Protein AF-A0A8S0FTP5-F1 (afdb_monomer)

Sequence (156 aa):
MFLSPDKNGQMTIYQTSGNPYGHIIMRGGKKPNYHADDIAAACDTLHEFDLPEHLVVDFSHGNCQKQHRRQLEVCEDICQQIRNGSTAIAGIMAESFLREGTLRRLPELWRKVSCAKERKKSSAVSRSLTVNPLPTRVWAGKIPNAWFAAKNSPLR

Mean predicted aligned error: 12.3 Å

InterPro domains:
  IPR006218 DAHP synthetase I/KDSA [PF00793] (16-102)
  IPR006219 DAHP synthase, class 1 [PTHR21225] (1-102)
  IPR013785 Aldolase-type TIM barrel [G3DSA:3.20.20.70] (1-115)

Radius of gyration: 20.1 Å; Cα contacts (8 Å, |Δi|>4): 198; chains: 1; bounding box: 54×40×58 Å

Organism: Escherichia coli (NCBI:txid562)

Structure (mmCIF, N/CA/C/O backbone):
data_AF-A0A8S0FTP5-F1
#
_entry.id   AF-A0A8S0FTP5-F1
#
loop_
_atom_site.group_PDB
_atom_site.id
_atom_site.type_symbol
_atom_site.label_atom_id
_atom_site.label_alt_id
_atom_site.label_comp_id
_atom_site.label_asym_id
_atom_site.label_entity_id
_atom_site.label_seq_id
_atom_site.pdbx_PDB_ins_code
_atom_site.Cartn_x
_atom_site.Cartn_y
_atom_site.Cartn_z
_atom_site.occupancy
_atom_site.B_iso_or_equiv
_atom_site.auth_seq_id
_atom_site.auth_comp_id
_atom_site.auth_asym_id
_atom_site.auth_atom_id
_atom_site.pdbx_PDB_model_num
ATOM 1 N N . MET A 1 1 ? 4.894 1.410 24.714 1.00 89.56 1 MET A N 1
ATOM 2 C CA . MET A 1 1 ? 5.757 2.385 25.414 1.00 89.56 1 MET A CA 1
ATOM 3 C C . MET A 1 1 ? 7.069 2.489 24.649 1.00 89.56 1 MET A C 1
ATOM 5 O O . MET A 1 1 ? 7.593 1.447 24.277 1.00 89.56 1 MET A O 1
ATOM 9 N N . PHE A 1 2 ? 7.562 3.690 24.347 1.00 95.12 2 PHE A N 1
ATOM 10 C CA . PHE A 1 2 ? 8.828 3.899 23.626 1.00 95.12 2 PHE A CA 1
ATOM 11 C C . PHE A 1 2 ? 9.542 5.170 24.106 1.00 95.12 2 PHE A C 1
ATOM 13 O O . PHE A 1 2 ? 8.919 6.043 24.703 1.00 95.12 2 PHE A O 1
ATOM 20 N N . LEU A 1 3 ? 10.847 5.273 23.854 1.00 96.25 3 LEU A N 1
ATOM 21 C CA . LEU A 1 3 ? 11.658 6.447 24.192 1.00 96.25 3 LEU A CA 1
ATOM 22 C C . LEU A 1 3 ? 11.709 7.418 23.010 1.00 96.25 3 LEU A C 1
ATOM 24 O O . LEU A 1 3 ? 12.029 7.012 21.894 1.00 96.25 3 LEU A O 1
ATOM 28 N N . SER A 1 4 ?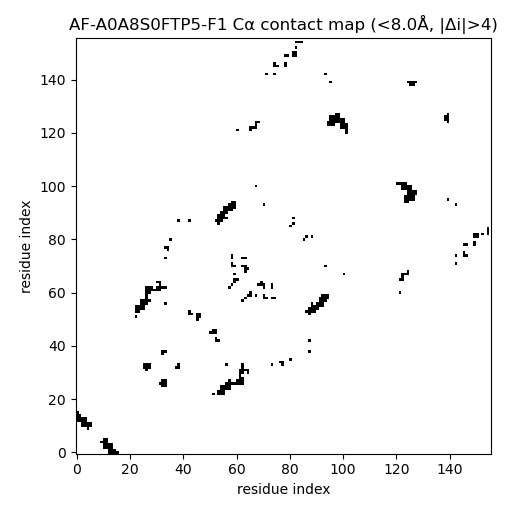 11.425 8.696 23.253 1.00 96.00 4 SER A N 1
ATOM 29 C CA . SER A 1 4 ? 11.532 9.760 22.248 1.00 96.00 4 SER A CA 1
ATOM 30 C C . SER A 1 4 ? 11.854 11.101 22.917 1.00 96.00 4 SER A C 1
ATOM 32 O O . SER A 1 4 ? 11.484 11.297 24.076 1.00 96.00 4 SER A O 1
ATOM 34 N N . PRO A 1 5 ? 12.523 12.041 22.226 1.00 96.12 5 PRO A N 1
ATOM 35 C CA . PRO A 1 5 ? 12.675 13.403 22.720 1.00 96.12 5 PRO A CA 1
ATOM 36 C C . PRO A 1 5 ? 11.317 14.085 22.924 1.00 96.12 5 PRO A C 1
ATOM 38 O O . PRO A 1 5 ? 10.383 13.873 22.143 1.00 96.12 5 PRO A O 1
ATOM 41 N N . ASP A 1 6 ? 11.210 14.910 23.961 1.00 94.00 6 ASP A N 1
ATOM 42 C CA . ASP A 1 6 ? 10.125 15.867 24.134 1.00 94.00 6 ASP A CA 1
ATOM 43 C C . ASP A 1 6 ? 1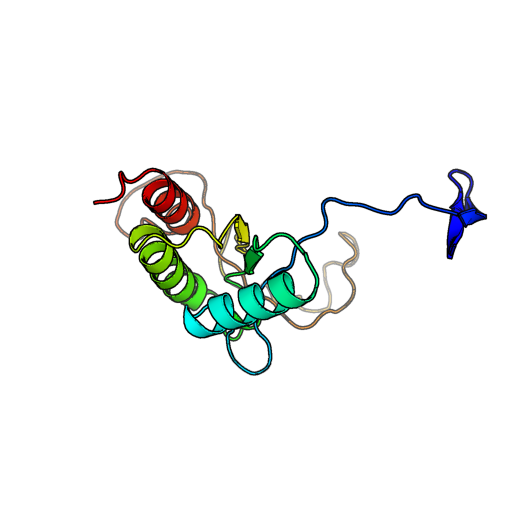0.318 17.114 23.259 1.00 94.00 6 ASP A C 1
ATOM 45 O O . ASP A 1 6 ? 11.283 17.237 22.500 1.00 94.00 6 ASP A O 1
ATOM 49 N N . LYS A 1 7 ? 9.378 18.059 23.350 1.00 93.94 7 LYS A N 1
ATOM 50 C CA . LYS A 1 7 ? 9.430 19.308 22.574 1.00 93.94 7 LYS A CA 1
ATOM 51 C C . LYS A 1 7 ? 10.654 20.175 22.905 1.00 93.94 7 LY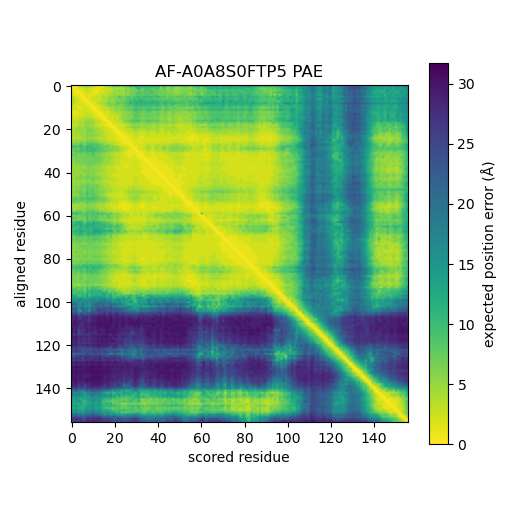S A C 1
ATOM 53 O O . LYS A 1 7 ? 10.996 21.043 22.109 1.00 93.94 7 LYS A O 1
ATOM 58 N N . ASN A 1 8 ? 11.309 19.925 24.038 1.00 94.75 8 ASN A N 1
ATOM 59 C CA . ASN A 1 8 ? 12.509 20.617 24.498 1.00 94.75 8 ASN A CA 1
ATOM 60 C C . ASN A 1 8 ? 13.792 19.808 24.226 1.00 94.75 8 ASN A C 1
ATOM 62 O O . ASN A 1 8 ? 14.879 20.238 24.606 1.00 94.75 8 ASN A O 1
ATOM 66 N N . GLY A 1 9 ? 13.685 18.645 23.573 1.00 94.88 9 GLY A N 1
ATOM 67 C CA . GLY A 1 9 ? 14.808 17.772 23.237 1.00 94.88 9 GLY A CA 1
ATOM 68 C C . GLY A 1 9 ? 15.255 16.830 24.359 1.00 94.88 9 GLY A C 1
ATOM 69 O O . GLY A 1 9 ? 16.268 16.151 24.198 1.00 94.88 9 GLY A O 1
ATOM 70 N N . GLN A 1 10 ? 14.530 16.749 25.476 1.00 94.94 10 GLN A N 1
ATOM 71 C CA . GLN A 1 10 ? 14.847 15.839 26.577 1.00 94.94 10 GLN A CA 1
ATOM 72 C C . GLN A 1 10 ? 14.258 14.451 26.331 1.00 94.94 10 GLN A C 1
ATOM 74 O O . GLN A 1 10 ? 13.103 14.306 25.930 1.00 94.94 10 GLN A O 1
ATOM 79 N N . MET A 1 11 ? 15.038 13.404 26.597 1.00 95.88 11 MET A N 1
ATOM 80 C CA . MET A 1 11 ? 14.576 12.029 26.410 1.00 95.88 11 MET A CA 1
ATOM 81 C C . MET A 1 11 ? 13.486 11.669 27.418 1.00 95.88 11 MET A C 1
ATOM 83 O O . MET A 1 11 ? 13.711 11.704 28.623 1.00 95.88 11 MET A O 1
ATOM 87 N N . THR A 1 12 ? 12.318 11.283 26.906 1.00 94.88 12 THR A N 1
ATOM 88 C CA . THR A 1 12 ? 11.136 10.945 27.704 1.00 94.88 12 THR A CA 1
ATOM 89 C C . THR A 1 12 ? 10.538 9.614 27.248 1.00 94.88 12 THR A C 1
ATOM 91 O O . THR A 1 12 ? 10.678 9.200 26.093 1.00 94.88 12 THR A O 1
ATOM 94 N N . ILE A 1 13 ? 9.871 8.922 28.172 1.00 96.00 13 ILE A N 1
ATOM 95 C CA . ILE A 1 13 ? 9.110 7.705 27.890 1.00 96.00 13 ILE A CA 1
ATOM 96 C C . ILE A 1 13 ? 7.688 8.095 27.471 1.00 96.00 13 ILE A C 1
ATOM 98 O O . ILE A 1 13 ? 6.946 8.685 28.251 1.00 96.00 13 ILE A O 1
ATOM 102 N N . TYR A 1 14 ? 7.298 7.724 26.253 1.00 94.88 14 TYR A N 1
ATOM 103 C CA . TYR A 1 14 ? 5.952 7.921 25.724 1.00 94.88 14 TYR A CA 1
ATOM 104 C C . TYR A 1 14 ? 5.135 6.630 25.773 1.00 94.88 14 TYR A C 1
ATOM 106 O O . TYR A 1 14 ? 5.577 5.553 25.353 1.00 94.88 14 TYR A O 1
ATOM 114 N N . GLN A 1 15 ? 3.891 6.761 26.223 1.00 94.94 15 GLN A N 1
ATOM 115 C CA . GLN A 1 15 ? 2.848 5.756 26.072 1.00 94.94 15 GLN A CA 1
ATOM 116 C C . GLN A 1 15 ? 1.769 6.321 25.149 1.00 94.94 15 GLN A C 1
ATOM 118 O O . GLN A 1 15 ? 1.227 7.391 25.402 1.00 94.94 15 GLN A O 1
ATOM 123 N N . THR A 1 16 ? 1.490 5.618 24.054 1.00 93.81 16 THR A N 1
ATOM 124 C CA . THR A 1 16 ? 0.457 5.997 23.087 1.00 93.81 16 THR A CA 1
ATOM 125 C C . THR A 1 16 ? -0.745 5.074 23.217 1.00 93.81 16 THR A C 1
ATOM 127 O O . THR A 1 16 ? -0.610 3.918 23.614 1.00 93.81 16 THR A O 1
ATOM 130 N N . SER A 1 17 ? -1.915 5.581 22.838 1.00 93.12 17 SER A N 1
ATOM 131 C CA . SER A 1 17 ? -3.163 4.816 22.741 1.00 93.12 17 SER A CA 1
ATOM 132 C C . SER A 1 17 ? -3.233 3.910 21.505 1.00 93.12 17 SER A C 1
ATOM 134 O O . SER A 1 17 ? -4.210 3.194 21.329 1.00 93.12 17 SER A O 1
ATOM 136 N N . GLY A 1 18 ? -2.224 3.962 20.629 1.00 91.00 18 GLY A N 1
ATOM 137 C CA . GLY A 1 18 ? -2.286 3.378 19.288 1.00 91.00 18 GLY A CA 1
ATOM 138 C C . GLY A 1 18 ? -3.017 4.275 18.281 1.00 91.00 18 GLY A C 1
ATOM 139 O O . GLY A 1 18 ? -3.664 5.256 18.650 1.00 91.00 18 GLY A O 1
ATOM 140 N N . ASN A 1 19 ? -2.865 3.955 16.994 1.00 92.19 19 ASN A N 1
ATOM 141 C CA . ASN A 1 19 ? -3.567 4.612 15.891 1.00 92.19 19 ASN A CA 1
ATOM 142 C C . ASN A 1 19 ? -4.498 3.587 15.216 1.00 92.19 19 ASN A C 1
ATOM 144 O O . ASN A 1 19 ? -3.977 2.678 14.567 1.00 92.19 19 ASN A O 1
ATOM 148 N N . PRO A 1 20 ? -5.833 3.724 15.331 1.00 88.44 20 PRO A N 1
ATOM 149 C CA . PRO A 1 20 ? -6.774 2.783 14.723 1.00 88.44 20 PRO A CA 1
ATOM 150 C C . PRO A 1 20 ? -6.895 2.945 13.199 1.00 88.44 20 PRO A C 1
ATOM 152 O O . PRO A 1 20 ? -7.460 2.087 12.538 1.00 88.44 20 PRO A O 1
ATOM 155 N N . TYR A 1 21 ? -6.351 4.020 12.618 1.00 88.56 21 TYR A N 1
ATOM 156 C CA . TYR A 1 21 ? -6.461 4.336 11.188 1.00 88.56 21 TYR A CA 1
ATOM 157 C C . TYR A 1 21 ? -5.287 3.793 10.353 1.00 88.56 21 TYR A C 1
ATOM 159 O O . TYR A 1 21 ? -4.912 4.369 9.326 1.00 88.56 21 TYR A O 1
ATOM 167 N N . GLY A 1 22 ? -4.652 2.718 10.825 1.00 90.00 22 GLY A N 1
ATOM 168 C CA . GLY A 1 22 ? -3.618 2.012 10.072 1.00 90.00 22 GLY A CA 1
ATOM 169 C C . GLY A 1 22 ? -4.204 1.329 8.836 1.00 90.00 22 GLY A C 1
ATOM 170 O O . GLY A 1 22 ? -5.320 0.828 8.870 1.00 90.00 22 GLY A O 1
ATOM 171 N N . HIS A 1 23 ? -3.447 1.308 7.743 1.00 91.94 23 HIS A N 1
ATOM 172 C CA . HIS A 1 23 ? -3.810 0.594 6.520 1.00 91.94 23 HIS A CA 1
ATOM 173 C C . HIS A 1 23 ? -2.555 0.042 5.850 1.00 91.94 23 HIS A C 1
ATOM 175 O O . HIS A 1 23 ? -1.440 0.520 6.090 1.00 91.94 23 HIS A O 1
ATOM 181 N N . ILE A 1 24 ? -2.738 -0.962 4.996 1.00 93.88 24 ILE A N 1
ATOM 182 C CA . ILE A 1 24 ? -1.637 -1.579 4.261 1.00 93.88 24 ILE A CA 1
ATOM 183 C C . ILE A 1 24 ? -1.388 -0.859 2.933 1.00 93.88 24 ILE A C 1
ATOM 185 O O . ILE A 1 24 ? -2.307 -0.328 2.303 1.00 93.88 24 ILE A O 1
ATOM 189 N N . ILE A 1 25 ? -0.124 -0.862 2.501 1.00 95.00 25 ILE A N 1
ATOM 190 C CA . ILE A 1 25 ? 0.290 -0.328 1.201 1.00 95.00 25 ILE A CA 1
ATOM 191 C C . ILE A 1 25 ? 0.940 -1.446 0.382 1.00 95.00 25 ILE A C 1
ATOM 193 O O . ILE A 1 25 ? 2.030 -1.925 0.711 1.00 95.00 25 ILE A O 1
ATOM 197 N N . MET A 1 26 ? 0.296 -1.821 -0.719 1.00 94.88 26 MET A N 1
ATOM 198 C CA . MET A 1 26 ? 0.795 -2.785 -1.698 1.00 94.88 26 MET A CA 1
ATOM 199 C C . MET A 1 26 ? 1.797 -2.085 -2.621 1.00 94.88 26 MET A C 1
ATOM 201 O O . MET A 1 26 ? 1.411 -1.384 -3.553 1.00 94.88 26 MET A O 1
ATOM 205 N N . ARG A 1 27 ? 3.097 -2.225 -2.332 1.00 94.31 27 ARG A N 1
ATOM 206 C CA . ARG A 1 27 ? 4.195 -1.487 -3.004 1.00 94.31 27 ARG A CA 1
ATOM 207 C C . ARG A 1 27 ? 5.200 -2.346 -3.779 1.00 94.31 27 ARG A C 1
ATOM 209 O O . ARG A 1 27 ? 6.273 -1.873 -4.177 1.00 94.31 27 ARG A O 1
ATOM 216 N N . GLY A 1 28 ? 4.880 -3.621 -3.950 1.00 89.81 28 GLY A N 1
ATOM 217 C CA . GLY A 1 28 ? 5.713 -4.628 -4.589 1.00 89.81 28 GLY A CA 1
ATOM 218 C C . GLY A 1 28 ? 6.913 -5.069 -3.750 1.00 89.81 28 GLY A C 1
ATOM 219 O O . GLY A 1 28 ? 7.320 -4.433 -2.775 1.00 89.81 28 GLY A O 1
ATOM 220 N N . GLY A 1 29 ? 7.514 -6.182 -4.161 1.00 90.06 29 GLY A N 1
ATOM 221 C CA . GLY A 1 29 ? 8.712 -6.753 -3.552 1.00 90.06 29 GLY A CA 1
ATOM 222 C C . GLY A 1 29 ? 9.671 -7.265 -4.620 1.00 90.06 29 GLY A C 1
ATOM 223 O O . GLY A 1 29 ? 10.126 -6.509 -5.477 1.00 90.06 29 GLY A O 1
ATOM 224 N N . LYS A 1 30 ? 9.980 -8.567 -4.583 1.00 88.38 30 LYS A N 1
ATOM 225 C CA . LYS A 1 30 ? 10.699 -9.239 -5.684 1.00 88.38 30 LYS A CA 1
ATOM 226 C C . LYS A 1 30 ? 9.852 -9.292 -6.959 1.00 88.38 30 LYS A C 1
ATOM 228 O O . LYS A 1 30 ? 10.391 -9.186 -8.056 1.00 88.38 30 LYS A O 1
ATOM 233 N N . LYS A 1 31 ? 8.542 -9.460 -6.790 1.00 91.06 31 LYS A N 1
ATOM 234 C CA . LYS A 1 31 ? 7.526 -9.391 -7.839 1.00 91.06 31 LYS A CA 1
ATOM 235 C C . LYS A 1 31 ? 6.554 -8.244 -7.515 1.00 91.06 31 LYS A C 1
ATOM 237 O O . LYS A 1 31 ? 6.458 -7.875 -6.336 1.00 91.06 31 LYS A O 1
ATOM 242 N N . PRO A 1 32 ? 5.896 -7.653 -8.523 1.00 93.75 32 PRO A N 1
ATOM 243 C CA . PRO A 1 32 ? 4.754 -6.774 -8.296 1.00 93.75 32 PRO A CA 1
ATOM 244 C C . PRO A 1 32 ? 3.651 -7.499 -7.518 1.00 93.75 32 PRO A C 1
ATOM 246 O O . PRO A 1 32 ? 3.553 -8.716 -7.631 1.00 93.75 32 PRO A O 1
ATOM 249 N N . ASN A 1 33 ? 2.876 -6.763 -6.723 1.00 95.12 33 ASN A N 1
ATOM 250 C CA . ASN A 1 33 ? 1.794 -7.307 -5.896 1.00 95.12 33 ASN A CA 1
ATOM 251 C C . ASN A 1 33 ? 0.502 -6.480 -6.013 1.00 95.12 33 ASN A C 1
ATOM 253 O O . ASN A 1 33 ? -0.141 -6.164 -5.017 1.00 95.12 33 ASN A O 1
ATOM 257 N N . TYR A 1 34 ? 0.178 -6.041 -7.227 1.00 93.69 34 TYR A N 1
ATOM 258 C CA . TYR A 1 34 ? -0.995 -5.205 -7.501 1.00 93.69 34 TYR A CA 1
ATOM 259 C C . TYR A 1 34 ? -2.097 -5.949 -8.268 1.00 93.69 34 TYR A C 1
ATOM 261 O O . TYR A 1 34 ? -3.143 -5.360 -8.531 1.00 93.69 34 TYR A O 1
ATOM 269 N N . HIS A 1 35 ? -1.865 -7.206 -8.656 1.00 94.31 35 HIS A N 1
ATOM 270 C CA . HIS A 1 35 ? -2.839 -7.988 -9.410 1.00 94.31 35 HIS A CA 1
ATOM 271 C C . HIS A 1 35 ? -4.025 -8.379 -8.520 1.00 94.31 35 HIS A C 1
ATOM 273 O O . HIS A 1 35 ? -3.905 -8.407 -7.295 1.00 94.31 35 HIS A O 1
ATOM 279 N N . ALA A 1 36 ? -5.164 -8.699 -9.136 1.00 93.19 36 ALA A N 1
ATOM 280 C CA . ALA A 1 36 ? -6.391 -9.026 -8.410 1.00 93.19 36 ALA A CA 1
ATOM 281 C C . ALA A 1 36 ? -6.195 -10.168 -7.392 1.00 93.19 36 ALA A C 1
ATOM 283 O O . ALA A 1 36 ? -6.650 -10.045 -6.259 1.00 93.19 36 ALA A O 1
ATOM 284 N N . ASP A 1 37 ? -5.448 -11.215 -7.761 1.00 94.19 37 ASP A N 1
ATOM 285 C CA . ASP A 1 37 ? -5.151 -12.350 -6.875 1.00 94.19 37 ASP A CA 1
ATOM 286 C C . ASP A 1 37 ? -4.295 -11.936 -5.666 1.00 94.19 37 ASP A C 1
ATOM 288 O O . ASP A 1 37 ? -4.526 -12.394 -4.548 1.00 94.19 37 ASP A O 1
ATOM 292 N N . ASP A 1 38 ? -3.330 -11.030 -5.866 1.00 95.06 38 ASP A N 1
ATOM 293 C CA . ASP A 1 38 ? -2.480 -10.518 -4.785 1.00 95.06 38 ASP A CA 1
ATOM 294 C C . ASP A 1 38 ? -3.284 -9.649 -3.807 1.00 95.06 38 ASP A C 1
ATOM 296 O O . ASP A 1 38 ? -3.037 -9.660 -2.600 1.00 95.06 38 ASP A O 1
ATOM 300 N N . ILE A 1 39 ? -4.237 -8.875 -4.333 1.00 94.12 39 ILE A N 1
ATOM 301 C CA . ILE A 1 39 ? -5.142 -8.033 -3.547 1.00 94.12 39 ILE A CA 1
ATOM 302 C C . ILE A 1 39 ? -6.122 -8.901 -2.762 1.00 94.12 39 ILE A C 1
ATO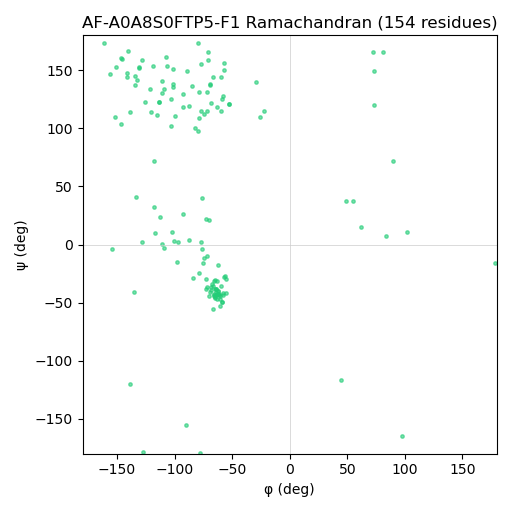M 304 O O . ILE A 1 39 ? -6.291 -8.662 -1.571 1.00 94.12 39 ILE A O 1
ATOM 308 N N . ALA A 1 40 ? -6.702 -9.926 -3.390 1.00 93.62 40 ALA A N 1
ATOM 309 C CA . ALA A 1 40 ? -7.577 -10.883 -2.721 1.00 93.62 40 ALA A CA 1
ATOM 310 C C . ALA A 1 40 ? -6.844 -11.594 -1.576 1.00 93.62 40 ALA A C 1
ATOM 312 O O . ALA A 1 40 ? -7.303 -11.541 -0.443 1.00 93.62 40 ALA A O 1
ATOM 313 N N . ALA A 1 41 ? -5.640 -12.121 -1.824 1.00 94.81 41 ALA A N 1
ATOM 314 C CA . ALA A 1 41 ? -4.837 -12.765 -0.783 1.00 94.81 41 ALA A CA 1
ATOM 315 C C . ALA A 1 41 ? -4.488 -11.814 0.381 1.00 94.81 41 ALA A C 1
ATOM 317 O O . ALA A 1 41 ? -4.435 -12.224 1.544 1.00 94.81 41 ALA A O 1
ATOM 318 N N . ALA A 1 42 ? -4.247 -10.531 0.089 1.00 94.44 42 ALA A N 1
ATOM 319 C CA . ALA A 1 42 ? -4.017 -9.526 1.121 1.00 94.44 42 ALA A CA 1
ATOM 320 C C . ALA A 1 42 ? -5.287 -9.232 1.935 1.00 94.44 42 ALA A C 1
ATOM 322 O O . ALA A 1 42 ? -5.198 -9.096 3.154 1.00 94.44 42 ALA A O 1
ATOM 323 N N . CYS A 1 43 ? -6.450 -9.154 1.285 1.00 94.44 43 CYS A N 1
ATOM 324 C CA . CYS A 1 43 ? -7.745 -9.006 1.947 1.00 94.44 43 CYS A CA 1
ATOM 325 C C . CYS A 1 43 ? -8.080 -10.220 2.817 1.00 94.44 43 CYS A C 1
ATOM 327 O O . CYS A 1 43 ? -8.446 -10.023 3.969 1.00 94.44 43 CYS A O 1
ATOM 329 N N . ASP A 1 44 ? -7.851 -11.441 2.332 1.00 94.88 44 ASP A N 1
ATOM 330 C CA . ASP A 1 44 ? -8.047 -12.671 3.109 1.00 94.88 44 ASP A CA 1
ATOM 331 C C . ASP A 1 44 ? -7.186 -12.657 4.378 1.00 94.88 44 ASP A C 1
ATOM 333 O O . ASP A 1 44 ? -7.667 -12.920 5.477 1.00 94.88 44 ASP A O 1
ATOM 337 N N . THR A 1 45 ? -5.922 -12.238 4.253 1.00 94.62 45 THR A N 1
ATOM 338 C CA . THR A 1 45 ? -5.038 -12.089 5.417 1.00 94.62 45 THR A CA 1
ATOM 339 C C . THR A 1 45 ? -5.565 -11.026 6.384 1.00 94.62 45 THR A C 1
ATOM 341 O O . THR A 1 45 ? -5.529 -11.226 7.590 1.00 94.62 45 THR A O 1
ATOM 344 N N . LEU A 1 46 ? -6.051 -9.878 5.897 1.00 93.75 46 LEU A N 1
ATOM 345 C CA . LEU A 1 46 ? -6.635 -8.846 6.765 1.00 93.75 46 LEU A CA 1
ATOM 346 C C . LEU A 1 46 ? -7.881 -9.363 7.494 1.00 93.75 46 LEU A C 1
ATOM 348 O O . LEU A 1 46 ? -8.034 -9.099 8.686 1.00 93.75 46 LEU A O 1
ATOM 352 N N . HIS A 1 47 ? -8.709 -10.137 6.796 1.00 93.62 47 HIS A N 1
ATOM 353 C CA . HIS A 1 47 ? -9.908 -10.761 7.334 1.00 93.62 47 HIS A CA 1
ATOM 354 C C . HIS A 1 47 ? -9.584 -11.740 8.471 1.00 93.62 47 HIS A C 1
ATOM 356 O O . HIS A 1 47 ? -10.216 -11.690 9.524 1.00 93.62 47 HIS A O 1
ATOM 362 N N . GLU A 1 48 ? -8.547 -12.572 8.315 1.00 95.38 48 GLU A N 1
ATOM 363 C CA . GLU A 1 48 ? -8.077 -13.493 9.365 1.00 95.38 48 GLU A CA 1
ATOM 364 C C . GLU A 1 48 ? -7.710 -12.782 10.680 1.00 95.38 48 GLU A C 1
ATOM 366 O O . GLU A 1 48 ? -7.804 -13.379 11.754 1.00 95.38 48 GLU A O 1
ATOM 371 N N . PHE A 1 49 ? -7.309 -11.509 10.610 1.00 92.62 49 PHE A N 1
ATOM 372 C CA . PHE A 1 49 ? -6.952 -10.690 11.771 1.00 92.62 49 PHE A CA 1
ATOM 373 C C . PHE A 1 49 ? -8.043 -9.691 12.193 1.00 92.62 49 PHE A C 1
ATOM 375 O O . PHE A 1 49 ? -7.758 -8.830 13.026 1.00 92.62 49 PHE A O 1
ATOM 382 N N . ASP A 1 50 ? -9.263 -9.794 11.652 1.00 91.38 50 ASP A N 1
ATOM 383 C CA . ASP A 1 50 ? -10.383 -8.873 11.921 1.00 91.38 50 ASP A CA 1
ATOM 384 C C . ASP A 1 50 ? -10.017 -7.398 11.644 1.00 91.38 50 ASP A C 1
ATOM 386 O O . ASP A 1 50 ? -10.366 -6.470 12.378 1.00 91.38 50 ASP A O 1
ATOM 390 N N . LEU A 1 51 ? -9.231 -7.173 10.585 1.00 91.75 51 LEU A N 1
ATOM 391 C CA . LEU A 1 51 ? -8.811 -5.847 10.140 1.00 91.75 51 LEU A CA 1
ATOM 392 C C . LEU A 1 51 ? -9.634 -5.387 8.929 1.00 91.75 51 LEU A C 1
ATOM 394 O O . LEU A 1 51 ? -10.045 -6.207 8.111 1.00 91.75 51 LEU A O 1
ATOM 398 N N . PRO A 1 52 ? -9.826 -4.065 8.742 1.00 90.50 52 PRO A N 1
ATOM 399 C CA . PRO A 1 52 ? -10.516 -3.547 7.568 1.00 90.50 52 PRO A CA 1
ATOM 400 C C . PRO A 1 52 ? -9.836 -3.983 6.267 1.00 90.50 52 PRO A C 1
ATOM 402 O O . PRO A 1 52 ? -8.652 -3.712 6.064 1.00 90.50 52 PRO A O 1
ATOM 405 N N . GLU A 1 53 ? -10.606 -4.567 5.349 1.00 92.12 53 GLU A N 1
ATOM 406 C CA . GLU A 1 53 ? -10.166 -5.064 4.032 1.00 92.12 53 GLU A CA 1
ATOM 407 C C . GLU A 1 53 ? -9.941 -3.926 3.015 1.00 92.12 53 GLU A C 1
ATOM 409 O O . GLU A 1 53 ? -10.299 -3.999 1.838 1.00 92.12 53 GLU A O 1
ATOM 414 N N . HIS A 1 54 ? -9.361 -2.823 3.484 1.00 91.62 54 HIS A N 1
ATOM 415 C CA . HIS A 1 54 ? -9.085 -1.627 2.708 1.00 91.62 54 HIS A CA 1
ATOM 416 C C . HIS A 1 54 ? -7.583 -1.424 2.571 1.00 91.62 54 HIS A C 1
ATOM 418 O O . HIS A 1 54 ? -6.858 -1.273 3.557 1.00 91.62 54 HIS A O 1
ATOM 424 N N . LEU A 1 55 ? -7.119 -1.356 1.326 1.00 94.19 55 LEU A N 1
ATOM 425 C CA . LEU A 1 55 ? -5.706 -1.193 1.018 1.00 94.19 55 LEU A CA 1
ATOM 426 C C . LEU A 1 55 ? -5.427 -0.052 0.049 1.00 94.19 55 LEU A C 1
ATOM 428 O O . LEU A 1 55 ? -6.290 0.410 -0.702 1.00 94.19 55 LEU A O 1
ATOM 432 N N . VAL A 1 56 ? -4.179 0.406 0.082 1.00 94.50 56 VAL A N 1
ATOM 433 C CA . VAL A 1 56 ? -3.641 1.392 -0.852 1.00 94.50 56 VAL A CA 1
ATOM 434 C C . VAL A 1 56 ? -2.651 0.701 -1.778 1.00 94.50 56 VAL A C 1
ATOM 436 O O . VAL A 1 56 ? -1.779 -0.033 -1.320 1.00 94.50 56 VAL A O 1
ATOM 439 N N . VAL A 1 57 ? -2.739 0.956 -3.081 1.00 94.25 57 VAL A N 1
ATOM 440 C CA . VAL A 1 57 ? -1.790 0.404 -4.060 1.00 94.25 57 VAL A CA 1
ATOM 441 C C . VAL A 1 57 ? -0.802 1.479 -4.491 1.00 94.25 57 VAL A C 1
ATOM 443 O O . VAL A 1 57 ? -1.188 2.545 -4.963 1.00 94.25 57 VAL A O 1
ATOM 446 N N . ASP A 1 58 ? 0.489 1.202 -4.349 1.00 93.19 58 ASP A N 1
ATOM 447 C CA . ASP A 1 58 ? 1.560 2.065 -4.836 1.00 93.19 58 ASP A CA 1
ATOM 448 C C . ASP A 1 58 ? 1.986 1.637 -6.241 1.00 93.19 58 ASP A C 1
ATOM 450 O O . ASP A 1 58 ? 2.451 0.522 -6.460 1.00 93.19 58 ASP A O 1
ATOM 454 N N . PHE A 1 59 ? 1.833 2.534 -7.211 1.00 90.19 59 PHE A N 1
ATOM 455 C CA . PHE A 1 59 ? 2.157 2.269 -8.612 1.00 90.19 59 PHE A CA 1
ATOM 456 C C . PHE A 1 59 ? 3.661 2.281 -8.868 1.00 90.19 59 PHE A C 1
ATOM 458 O O . PHE A 1 59 ? 4.117 1.819 -9.912 1.00 90.19 59 PHE A O 1
ATOM 465 N N . SER A 1 60 ? 4.440 2.827 -7.938 1.00 84.81 60 SER A N 1
ATOM 466 C CA . SER A 1 60 ? 5.876 3.012 -8.062 1.00 84.81 60 SER A CA 1
ATOM 467 C C . SER A 1 60 ? 6.672 1.805 -7.529 1.00 84.81 60 SER A C 1
ATOM 469 O O . SER A 1 60 ? 6.221 0.658 -7.560 1.00 84.81 60 SER A O 1
ATOM 471 N N . HIS A 1 61 ? 7.922 2.045 -7.127 1.00 86.06 61 HIS A N 1
ATOM 472 C CA . HIS A 1 61 ? 8.807 1.076 -6.476 1.00 86.06 61 HIS A CA 1
ATOM 473 C C . HIS A 1 61 ? 8.838 -0.337 -7.098 1.00 86.06 61 HIS A C 1
ATOM 475 O O . HIS A 1 61 ? 9.352 -0.519 -8.208 1.00 86.06 61 HIS A O 1
ATOM 481 N N . GLY A 1 62 ? 8.408 -1.353 -6.339 1.00 85.56 62 GLY A N 1
ATOM 482 C CA . GLY A 1 62 ? 8.455 -2.755 -6.743 1.00 85.56 62 GLY A CA 1
ATOM 483 C C . GLY A 1 62 ? 7.412 -3.081 -7.806 1.00 85.56 62 GLY A C 1
ATOM 484 O O . GLY A 1 62 ? 7.674 -3.913 -8.672 1.00 85.56 62 GLY A O 1
ATOM 485 N N . ASN A 1 63 ? 6.287 -2.365 -7.806 1.00 89.56 63 ASN A N 1
ATOM 486 C CA . ASN A 1 63 ? 5.194 -2.585 -8.746 1.00 89.56 63 ASN A CA 1
ATOM 487 C C . ASN A 1 63 ? 5.540 -2.122 -10.163 1.00 89.56 63 ASN A C 1
ATOM 489 O O . ASN A 1 63 ? 5.251 -2.831 -11.123 1.00 89.56 63 ASN A O 1
ATOM 493 N N . CYS A 1 64 ? 6.287 -1.024 -10.305 1.00 84.94 64 CYS A N 1
ATOM 494 C CA . CYS A 1 64 ? 6.826 -0.609 -11.604 1.00 84.94 64 CYS A CA 1
ATOM 495 C C . CYS A 1 64 ? 8.189 -1.238 -11.949 1.00 84.94 64 CYS A C 1
ATOM 497 O O . CYS A 1 64 ? 8.796 -0.873 -12.956 1.00 84.94 64 CYS A O 1
ATOM 499 N N . GLN A 1 65 ? 8.722 -2.136 -11.108 1.00 85.12 65 GLN A N 1
ATOM 500 C CA . GLN A 1 65 ? 10.080 -2.692 -11.231 1.00 85.12 65 GLN A CA 1
ATOM 501 C C . GLN A 1 65 ? 11.158 -1.608 -11.438 1.00 85.12 65 GLN A C 1
ATOM 503 O O . GLN A 1 65 ? 12.117 -1.787 -12.191 1.00 85.12 65 GLN A O 1
ATOM 508 N N . LYS A 1 66 ? 10.997 -0.460 -10.763 1.00 79.38 66 LYS A N 1
ATOM 509 C CA . LYS A 1 66 ? 11.835 0.751 -10.892 1.00 79.38 66 LYS A CA 1
ATOM 510 C C . LYS A 1 66 ? 11.837 1.403 -12.282 1.00 79.38 66 LYS A C 1
ATOM 512 O O . LYS A 1 66 ? 12.682 2.257 -12.550 1.00 79.38 66 LYS A O 1
ATOM 517 N N . GLN A 1 67 ? 10.897 1.050 -13.152 1.00 81.62 67 GLN A N 1
ATOM 518 C CA . GLN A 1 67 ? 10.696 1.680 -14.452 1.00 81.62 67 GLN A CA 1
ATOM 519 C C . GLN A 1 67 ? 9.485 2.612 -14.378 1.00 81.62 67 GLN A C 1
ATOM 521 O O . GLN A 1 67 ? 8.343 2.173 -14.447 1.00 81.62 67 GLN A O 1
ATOM 526 N N . HIS A 1 68 ? 9.719 3.922 -14.264 1.00 77.38 68 HIS A N 1
ATOM 527 C CA . HIS A 1 68 ? 8.652 4.916 -14.064 1.00 77.38 68 HIS A CA 1
ATOM 528 C C . HIS A 1 68 ? 7.537 4.877 -15.124 1.00 77.38 68 HIS A C 1
ATOM 530 O O . HIS A 1 68 ? 6.392 5.178 -14.808 1.00 77.38 68 HIS A O 1
ATOM 536 N N . ARG A 1 69 ? 7.837 4.474 -16.367 1.00 80.44 69 ARG A N 1
ATOM 537 C CA . ARG A 1 69 ? 6.832 4.371 -17.441 1.00 80.44 69 ARG A CA 1
ATOM 538 C C . ARG A 1 69 ? 5.767 3.314 -17.157 1.00 80.44 69 ARG A C 1
ATOM 540 O O . ARG A 1 69 ? 4.611 3.511 -17.517 1.00 80.44 69 ARG A O 1
ATOM 547 N N . ARG A 1 70 ? 6.134 2.253 -16.436 1.00 86.25 70 ARG A N 1
ATOM 548 C CA . ARG A 1 70 ? 5.230 1.155 -16.080 1.00 86.25 70 ARG A CA 1
ATOM 549 C C . ARG A 1 70 ? 4.200 1.540 -15.027 1.00 86.25 70 ARG A C 1
ATOM 551 O O . ARG A 1 70 ? 3.242 0.809 -14.841 1.00 86.25 70 ARG A O 1
ATOM 558 N N . GLN A 1 71 ? 4.330 2.710 -14.393 1.00 84.12 71 GLN A N 1
ATOM 559 C CA . GLN A 1 71 ? 3.278 3.226 -13.511 1.00 84.12 71 GLN A CA 1
ATOM 560 C C . GLN A 1 71 ? 1.927 3.369 -14.240 1.00 84.12 71 GLN A C 1
ATOM 562 O O . GLN A 1 71 ? 0.892 3.256 -13.594 1.00 84.12 71 GLN A O 1
ATOM 567 N N . LEU A 1 72 ? 1.908 3.581 -15.568 1.00 86.19 72 LEU A N 1
ATOM 568 C CA . LEU A 1 72 ? 0.647 3.564 -16.324 1.00 86.19 72 LEU A CA 1
ATOM 569 C C . LEU A 1 72 ? 0.061 2.172 -16.503 1.00 86.19 72 LEU A C 1
ATOM 571 O O . LEU A 1 72 ? -1.153 2.053 -16.430 1.00 86.19 72 LEU A O 1
ATOM 575 N N . GLU A 1 73 ? 0.895 1.157 -16.726 1.00 88.88 73 GLU A N 1
ATOM 576 C CA . GLU A 1 73 ? 0.434 -0.233 -16.834 1.00 88.88 73 GLU A CA 1
ATOM 577 C C . GLU A 1 73 ? -0.249 -0.645 -15.525 1.00 88.88 73 GLU A C 1
ATOM 579 O O . GLU A 1 73 ? -1.375 -1.129 -15.534 1.00 88.88 73 GLU A O 1
ATOM 584 N N . VAL A 1 74 ? 0.392 -0.337 -14.390 1.00 89.50 74 VAL A N 1
ATOM 585 C CA . VAL A 1 74 ? -0.182 -0.576 -13.057 1.00 89.50 74 VAL A CA 1
ATOM 586 C C . VAL A 1 74 ? -1.477 0.219 -12.864 1.00 89.50 74 VAL A C 1
ATOM 588 O O . VAL A 1 74 ? -2.458 -0.302 -12.344 1.00 89.50 74 VAL A O 1
ATOM 591 N N . CYS A 1 75 ? -1.507 1.481 -13.298 1.00 90.50 75 CYS A N 1
ATOM 592 C CA . CYS A 1 75 ? -2.705 2.310 -13.203 1.00 90.50 75 CYS A CA 1
ATOM 593 C C . CYS A 1 75 ? -3.873 1.740 -14.013 1.00 90.50 75 CYS A C 1
ATOM 595 O O . CYS A 1 75 ? -5.009 1.788 -13.547 1.00 90.50 75 CYS A O 1
ATOM 597 N N . GLU A 1 76 ? -3.620 1.258 -15.228 1.00 90.06 76 GLU A N 1
ATOM 598 C CA . GLU A 1 76 ? -4.650 0.702 -16.100 1.00 90.06 76 GLU A CA 1
ATOM 599 C C . GLU A 1 76 ? -5.249 -0.571 -15.504 1.00 90.06 76 GLU A C 1
ATOM 601 O O . GLU A 1 76 ? -6.472 -0.666 -15.408 1.00 90.06 76 GLU A O 1
ATOM 606 N N . ASP A 1 77 ? -4.403 -1.475 -15.008 1.00 92.31 77 ASP A N 1
ATOM 607 C CA . ASP A 1 77 ? -4.825 -2.707 -14.338 1.00 92.31 77 ASP A CA 1
ATOM 608 C C . ASP A 1 77 ? -5.705 -2.406 -13.114 1.00 92.31 77 ASP A C 1
ATOM 610 O O . ASP A 1 77 ? -6.838 -2.874 -13.008 1.00 92.31 77 ASP A O 1
ATOM 614 N N . ILE A 1 78 ? -5.256 -1.499 -12.244 1.00 92.25 78 ILE A N 1
ATOM 615 C CA . ILE A 1 78 ? -6.011 -1.095 -11.052 1.00 92.25 78 ILE A CA 1
ATOM 616 C C . ILE A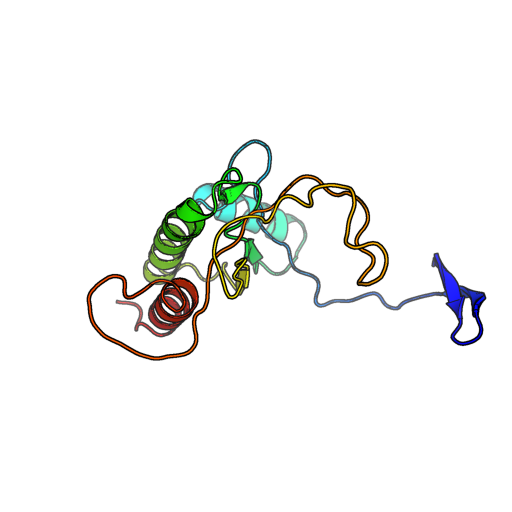 1 78 ? -7.331 -0.406 -11.416 1.00 92.25 78 ILE A C 1
ATOM 618 O O . ILE A 1 78 ? -8.358 -0.648 -10.781 1.00 92.25 78 ILE A O 1
ATOM 622 N N . CYS A 1 79 ? -7.352 0.419 -12.465 1.00 90.25 79 CYS A N 1
ATOM 623 C CA . CYS A 1 79 ? -8.596 1.019 -12.948 1.00 90.25 79 CYS A CA 1
ATOM 624 C C . CYS A 1 79 ? -9.577 -0.036 -13.474 1.00 90.25 79 CYS A C 1
ATOM 626 O O . CYS A 1 79 ? -10.781 0.107 -13.259 1.00 90.25 79 CYS A O 1
ATOM 628 N N . GLN A 1 80 ? -9.092 -1.080 -14.153 1.00 91.50 80 GLN A N 1
ATOM 629 C CA . GLN A 1 80 ? -9.930 -2.193 -14.601 1.00 91.50 80 GLN A CA 1
ATOM 630 C C . GLN A 1 80 ? -10.504 -2.963 -13.411 1.00 91.50 80 GLN A C 1
ATOM 632 O O . GLN A 1 80 ? -11.707 -3.197 -13.378 1.00 91.50 80 GLN A O 1
ATOM 637 N N . GLN A 1 81 ? -9.694 -3.269 -12.396 1.00 91.62 81 GLN A N 1
ATOM 638 C CA . GLN A 1 81 ? -10.164 -3.954 -11.189 1.00 91.62 81 GLN A CA 1
ATOM 639 C C . GLN A 1 81 ? -11.285 -3.181 -10.474 1.00 91.62 81 GLN A C 1
ATOM 641 O O . GLN A 1 81 ? -12.284 -3.770 -10.067 1.00 91.62 81 GLN A O 1
ATOM 646 N N . ILE A 1 82 ? -11.172 -1.853 -10.373 1.00 90.38 82 ILE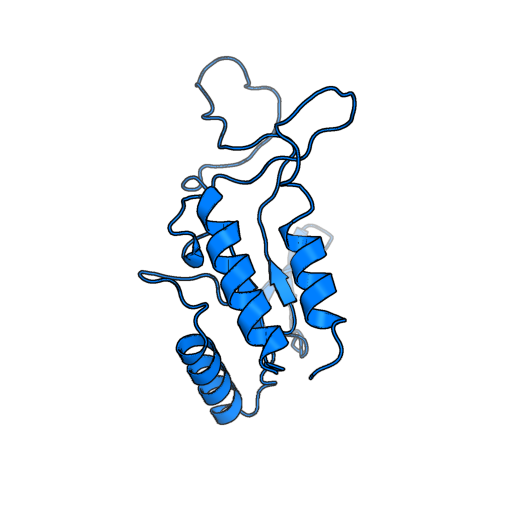 A N 1
ATOM 647 C CA . ILE A 1 82 ? -12.221 -1.004 -9.777 1.00 90.38 82 ILE A CA 1
ATOM 648 C C . ILE A 1 82 ? -13.490 -1.016 -10.625 1.00 90.38 82 ILE A C 1
ATOM 650 O O . ILE A 1 82 ? -14.584 -1.140 -10.083 1.00 90.38 82 ILE A O 1
ATOM 654 N N . ARG A 1 83 ? -13.359 -0.915 -11.954 1.00 88.06 83 ARG A N 1
ATOM 655 C CA . ARG A 1 83 ? -14.510 -0.987 -12.871 1.00 88.06 83 ARG A CA 1
ATOM 656 C C . ARG A 1 83 ? -15.209 -2.341 -12.820 1.00 88.06 83 ARG A C 1
ATOM 658 O O . ARG A 1 83 ? -16.420 -2.388 -12.986 1.00 88.06 83 ARG A O 1
ATOM 665 N N . ASN A 1 84 ? -14.459 -3.406 -12.555 1.00 89.00 84 ASN A N 1
ATOM 666 C CA . ASN A 1 84 ? -14.983 -4.754 -12.359 1.00 89.00 84 ASN A CA 1
ATOM 667 C C . ASN A 1 84 ? -15.623 -4.953 -10.971 1.00 89.00 84 ASN A C 1
ATOM 669 O O . ASN A 1 84 ? -16.067 -6.055 -10.668 1.00 89.00 84 ASN A O 1
ATOM 673 N N . GLY A 1 85 ? -15.683 -3.910 -10.133 1.00 87.31 85 GLY A N 1
ATOM 674 C CA . GLY A 1 85 ? -16.388 -3.929 -8.851 1.00 87.31 85 GLY A CA 1
ATOM 675 C C . GLY A 1 85 ? -15.502 -4.099 -7.618 1.00 87.31 85 GLY A C 1
ATOM 676 O O . GLY A 1 85 ? -16.035 -4.295 -6.530 1.00 87.31 85 GLY A O 1
ATOM 677 N N . SER A 1 86 ? -14.173 -4.009 -7.737 1.00 88.25 86 SER A N 1
ATOM 678 C CA . SER A 1 86 ? -13.292 -4.106 -6.566 1.00 88.25 86 SER A CA 1
ATOM 679 C C . SER A 1 86 ? -13.530 -2.957 -5.575 1.00 88.25 86 SER A C 1
ATOM 681 O O . SER A 1 86 ? -13.320 -1.778 -5.884 1.00 88.25 86 SER A O 1
ATOM 683 N N . THR A 1 87 ? -13.942 -3.308 -4.355 1.00 88.69 87 THR A N 1
ATOM 684 C CA . THR A 1 87 ? -14.171 -2.383 -3.232 1.00 88.69 87 THR A CA 1
ATOM 685 C C . THR A 1 87 ? -12.995 -2.319 -2.255 1.00 88.69 87 THR A C 1
ATOM 687 O O . THR A 1 87 ? -12.898 -1.365 -1.482 1.00 88.69 87 THR A O 1
ATOM 690 N N . ALA A 1 88 ? -12.064 -3.275 -2.332 1.00 92.31 88 ALA A N 1
ATOM 691 C CA . ALA A 1 88 ? -10.895 -3.370 -1.458 1.00 92.31 88 ALA A CA 1
ATOM 692 C C . ALA A 1 88 ? -9.905 -2.202 -1.631 1.00 92.31 88 ALA A C 1
ATOM 694 O O . ALA A 1 88 ? -9.232 -1.777 -0.690 1.00 92.31 88 ALA A O 1
ATOM 695 N N . ILE A 1 89 ? -9.814 -1.644 -2.842 1.00 93.12 89 ILE A N 1
ATOM 696 C CA . ILE A 1 89 ? -8.847 -0.590 -3.161 1.00 93.12 89 ILE A CA 1
ATOM 697 C C . ILE A 1 89 ? -9.399 0.767 -2.705 1.00 93.12 89 ILE A C 1
ATOM 699 O O . ILE A 1 89 ? -10.230 1.398 -3.376 1.00 93.12 89 ILE A O 1
ATOM 703 N N . ALA A 1 90 ? -8.918 1.231 -1.553 1.00 91.06 90 ALA A N 1
ATOM 704 C CA . ALA A 1 90 ? -9.324 2.489 -0.932 1.00 91.06 90 ALA A CA 1
ATOM 705 C C . ALA A 1 90 ? -8.555 3.698 -1.484 1.00 91.06 90 ALA A C 1
ATOM 707 O O . ALA A 1 90 ? -9.093 4.804 -1.537 1.00 91.06 90 ALA A O 1
ATOM 708 N N . GLY A 1 91 ? -7.317 3.499 -1.943 1.00 89.94 91 GLY A N 1
ATOM 709 C CA . GLY A 1 91 ? -6.499 4.583 -2.479 1.00 89.94 91 GLY A CA 1
ATOM 710 C C . GLY A 1 91 ? -5.332 4.118 -3.337 1.00 89.94 91 GLY A C 1
ATOM 711 O O . GLY A 1 91 ? -5.031 2.928 -3.432 1.00 89.94 91 GLY A O 1
ATOM 712 N N . ILE A 1 92 ? -4.658 5.091 -3.950 1.00 91.62 92 ILE A N 1
ATOM 713 C CA . ILE A 1 92 ? -3.460 4.867 -4.761 1.00 91.62 92 ILE A CA 1
ATOM 714 C C . ILE A 1 92 ? -2.336 5.814 -4.366 1.00 91.62 92 ILE A C 1
ATOM 716 O O . ILE A 1 92 ? -2.571 6.940 -3.927 1.00 91.62 92 ILE A O 1
ATOM 720 N N . MET A 1 93 ? -1.106 5.364 -4.578 1.00 90.06 93 MET A N 1
ATOM 721 C CA . MET A 1 93 ? 0.102 6.165 -4.454 1.00 90.06 93 MET A CA 1
ATOM 722 C C . MET A 1 93 ? 0.842 6.161 -5.792 1.00 90.06 93 MET A C 1
ATOM 724 O O . MET A 1 93 ? 1.000 5.123 -6.427 1.00 90.06 93 MET A O 1
ATOM 728 N N . ALA A 1 94 ? 1.278 7.336 -6.241 1.00 85.94 94 ALA A N 1
ATOM 729 C CA . ALA A 1 94 ? 2.025 7.494 -7.483 1.00 85.94 94 ALA A CA 1
ATOM 730 C C . ALA A 1 94 ? 3.121 8.550 -7.308 1.00 85.94 94 ALA A C 1
ATOM 732 O O . ALA A 1 94 ? 2.924 9.559 -6.628 1.00 85.94 94 ALA A O 1
ATOM 733 N N . GLU A 1 95 ? 4.272 8.340 -7.948 1.00 80.38 95 GLU A N 1
ATOM 734 C CA . GLU A 1 95 ? 5.398 9.275 -7.889 1.00 80.38 95 GLU A CA 1
ATOM 735 C C . GLU A 1 95 ? 5.429 10.163 -9.145 1.00 80.38 95 GLU A C 1
ATOM 737 O O . GLU A 1 95 ? 5.783 9.715 -10.241 1.00 80.38 95 GLU A O 1
ATOM 742 N N . SER A 1 96 ? 5.131 11.457 -8.979 1.00 75.81 96 SER A N 1
ATOM 743 C CA . SER A 1 96 ? 5.209 12.471 -10.041 1.00 75.81 96 SER A CA 1
ATOM 744 C C . SER A 1 96 ? 5.936 13.744 -9.588 1.00 75.81 96 SER A C 1
ATOM 746 O O . SER A 1 96 ? 5.742 14.218 -8.475 1.00 75.81 96 SER A O 1
ATOM 748 N N . PHE A 1 97 ? 6.729 14.317 -10.481 1.00 73.31 97 PHE A N 1
ATOM 749 C CA . PHE A 1 97 ? 7.556 15.528 -10.397 1.00 73.31 97 PHE A CA 1
ATOM 750 C C . PHE A 1 97 ? 7.231 16.450 -11.569 1.00 73.31 97 PHE A C 1
ATOM 752 O O . PHE A 1 97 ? 6.366 16.124 -12.359 1.00 73.31 97 PHE A O 1
ATOM 759 N N . LEU A 1 98 ? 7.900 17.604 -11.696 1.00 68.94 98 LEU A N 1
ATOM 760 C CA . LEU A 1 98 ? 7.704 18.539 -12.815 1.00 68.94 98 LEU A CA 1
ATOM 761 C C . LEU A 1 98 ? 8.410 18.118 -14.115 1.00 68.94 98 LEU A C 1
ATOM 763 O O . LEU A 1 98 ? 8.002 18.519 -15.200 1.00 68.94 98 LEU A O 1
ATOM 767 N N . ARG A 1 99 ? 9.469 17.315 -14.016 1.00 64.06 99 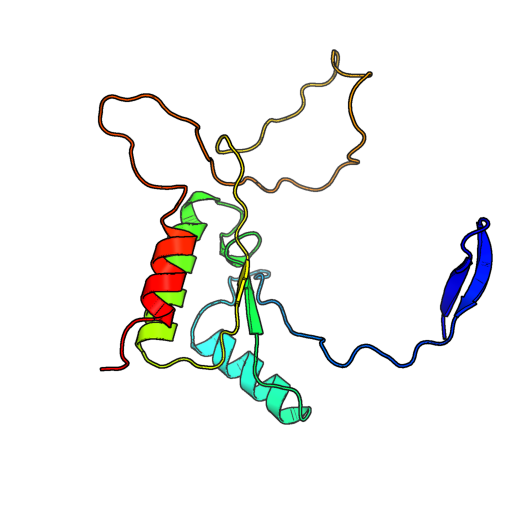ARG A N 1
ATOM 768 C CA . ARG A 1 99 ? 10.199 16.729 -15.147 1.00 64.06 99 ARG A CA 1
ATOM 769 C C . ARG A 1 99 ? 10.439 15.256 -14.862 1.00 64.06 99 ARG A C 1
ATOM 771 O O . ARG A 1 99 ? 10.632 14.892 -13.707 1.00 64.06 99 ARG A O 1
ATOM 778 N N . GLU A 1 100 ? 10.407 14.431 -15.902 1.00 61.03 100 GLU A N 1
ATOM 779 C CA . GLU A 1 100 ? 10.557 12.985 -15.759 1.00 61.03 100 GLU A CA 1
ATOM 780 C C . GLU A 1 100 ? 12.018 12.589 -15.544 1.00 61.03 100 GLU A C 1
ATOM 782 O O . GLU A 1 100 ? 12.948 13.282 -15.964 1.00 61.03 100 GLU A O 1
ATOM 787 N N . GLY A 1 101 ? 12.209 11.434 -14.912 1.00 60.84 101 GLY A N 1
ATOM 788 C CA . GLY A 1 101 ? 13.509 10.798 -14.742 1.00 60.84 101 GLY A CA 1
ATOM 789 C C . GLY A 1 101 ? 14.155 11.075 -13.386 1.00 60.84 101 GLY A C 1
ATOM 790 O O . GLY A 1 101 ? 13.512 11.475 -12.418 1.00 60.84 101 GLY A O 1
ATOM 791 N N . THR A 1 102 ? 15.452 10.788 -13.295 1.00 65.19 102 THR A N 1
ATOM 792 C CA . THR A 1 102 ? 16.250 11.012 -12.085 1.00 65.19 102 THR A CA 1
ATOM 793 C C . THR A 1 102 ? 17.458 11.851 -12.450 1.00 65.19 102 THR A C 1
ATOM 795 O O . THR A 1 102 ? 18.282 11.431 -13.263 1.00 65.19 102 THR A O 1
ATOM 798 N N . LEU A 1 103 ? 17.620 13.004 -11.802 1.00 56.84 103 LEU A N 1
ATOM 799 C CA . LEU A 1 103 ? 18.863 13.754 -11.910 1.00 56.84 103 LEU A CA 1
ATOM 800 C C . LEU A 1 103 ? 19.938 13.049 -11.073 1.00 56.84 103 LEU A C 1
ATOM 802 O O . LEU A 1 103 ? 19.868 13.008 -9.841 1.00 56.84 103 LEU A O 1
ATOM 806 N N . ARG A 1 104 ? 20.949 12.477 -11.731 1.00 53.47 104 ARG A N 1
ATOM 807 C CA . ARG A 1 104 ? 22.137 11.986 -11.029 1.00 53.47 104 ARG A CA 1
ATOM 808 C C . ARG A 1 104 ? 22.935 13.203 -10.569 1.00 53.47 104 ARG A C 1
ATOM 810 O O . ARG A 1 104 ? 23.450 13.942 -11.401 1.00 53.47 104 ARG A O 1
ATOM 817 N N . ARG A 1 105 ? 23.051 13.404 -9.253 1.00 50.69 105 ARG A N 1
ATOM 818 C CA . ARG A 1 105 ? 23.975 14.406 -8.706 1.00 50.69 105 ARG A CA 1
ATOM 819 C C . ARG A 1 105 ? 25.399 14.054 -9.147 1.00 50.69 105 ARG A C 1
ATOM 821 O O . ARG A 1 105 ? 25.906 12.996 -8.779 1.00 50.69 105 ARG A O 1
ATOM 828 N N . LEU A 1 106 ? 26.001 14.922 -9.957 1.00 46.47 106 LEU A N 1
ATOM 829 C CA . LEU A 1 106 ? 27.435 14.919 -10.229 1.00 46.47 106 LEU A CA 1
ATOM 830 C C . LEU A 1 106 ? 28.138 15.578 -9.028 1.00 46.47 106 LEU A C 1
ATOM 832 O O . LEU A 1 106 ? 27.679 16.634 -8.576 1.00 46.47 106 LEU A O 1
ATOM 836 N N . PRO A 1 107 ? 29.189 14.971 -8.460 1.00 53.81 107 PRO A N 1
ATOM 837 C CA . PRO A 1 107 ? 29.907 15.573 -7.349 1.00 53.81 107 PRO A CA 1
ATOM 838 C C . PRO A 1 107 ? 30.851 16.653 -7.893 1.00 53.81 107 PRO A C 1
ATOM 840 O O . PRO A 1 107 ? 31.804 16.300 -8.567 1.00 53.81 107 PRO A O 1
ATOM 843 N N . GLU A 1 108 ? 30.547 17.940 -7.650 1.00 43.62 108 GLU A N 1
ATOM 844 C CA . GLU A 1 108 ? 31.536 18.935 -7.160 1.00 43.62 108 GLU A CA 1
ATOM 845 C C . GLU A 1 108 ? 31.023 20.380 -6.983 1.00 43.62 108 GLU A C 1
ATOM 847 O O . GLU A 1 108 ? 31.637 21.127 -6.233 1.00 43.62 108 GLU A O 1
ATOM 852 N N . LEU A 1 109 ? 29.875 20.800 -7.532 1.00 42.28 109 LEU A N 1
ATOM 853 C CA . LEU A 1 109 ? 29.515 22.241 -7.523 1.00 42.28 109 LEU A CA 1
ATOM 854 C C . LEU A 1 109 ? 28.327 22.684 -6.643 1.00 42.28 109 LEU A C 1
ATOM 856 O O . LEU A 1 109 ? 28.030 23.871 -6.584 1.00 42.28 109 LEU A O 1
ATOM 860 N N . TRP A 1 110 ? 27.664 21.787 -5.903 1.00 35.69 110 TRP A N 1
ATOM 861 C CA . TRP A 1 110 ? 26.399 22.113 -5.205 1.00 35.69 110 TRP A CA 1
ATOM 862 C C . TRP A 1 110 ? 26.426 22.000 -3.673 1.00 35.69 110 TRP A C 1
ATOM 864 O O . TRP A 1 110 ? 25.410 21.715 -3.039 1.00 35.69 110 TRP A O 1
ATOM 874 N N . ARG A 1 111 ? 27.562 22.281 -3.025 1.00 36.09 111 ARG A N 1
ATOM 875 C CA . ARG A 1 111 ? 27.699 22.178 -1.556 1.00 36.09 111 ARG A CA 1
ATOM 876 C C . ARG A 1 111 ? 26.989 23.283 -0.745 1.00 36.09 111 ARG A C 1
ATOM 878 O O . ARG A 1 111 ? 27.349 23.500 0.408 1.00 36.09 111 ARG A O 1
ATOM 885 N N . LYS A 1 112 ? 25.982 23.969 -1.301 1.00 35.72 112 LYS A N 1
ATOM 886 C CA . LYS A 1 112 ? 25.192 24.978 -0.566 1.00 35.72 112 LYS A CA 1
ATOM 887 C C . LYS A 1 112 ? 23.669 24.828 -0.602 1.00 35.72 112 LYS A C 1
ATOM 889 O O . LYS A 1 112 ? 23.010 25.636 0.040 1.00 35.72 112 LYS A O 1
ATOM 894 N N . VAL A 1 113 ? 23.079 23.803 -1.228 1.00 36.91 113 VAL A N 1
ATOM 895 C CA . VAL A 1 113 ? 21.616 23.615 -1.136 1.00 36.91 113 VAL A CA 1
ATOM 896 C C . VAL A 1 113 ? 21.221 22.147 -0.948 1.00 36.91 113 VAL A C 1
ATOM 898 O O . VAL A 1 113 ? 21.340 21.321 -1.845 1.00 36.91 113 VAL A O 1
ATOM 901 N N . SER A 1 114 ? 20.661 21.899 0.235 1.00 33.12 114 SER A N 1
ATOM 902 C CA . SER A 1 114 ? 19.756 20.814 0.622 1.00 33.12 114 SER A CA 1
ATOM 903 C C . SER A 1 114 ? 20.298 19.384 0.798 1.00 33.12 114 SER A C 1
ATOM 905 O O . SER A 1 114 ? 20.806 18.708 -0.101 1.00 33.12 114 SER A O 1
ATOM 907 N N . CYS A 1 115 ? 20.107 18.930 2.038 1.00 31.83 115 CYS A N 1
ATOM 908 C CA . CYS A 1 115 ? 20.449 17.648 2.621 1.00 31.83 115 CYS A CA 1
ATOM 909 C C . CYS A 1 115 ? 19.448 16.571 2.175 1.00 31.83 115 CYS A C 1
ATOM 911 O O . CYS A 1 115 ? 18.278 16.605 2.540 1.00 31.83 115 CYS A O 1
ATOM 913 N N . ALA A 1 116 ? 19.912 15.583 1.416 1.00 33.47 116 ALA A N 1
ATOM 914 C CA . ALA A 1 116 ? 19.230 14.297 1.307 1.00 33.47 116 ALA A CA 1
ATOM 915 C C . ALA A 1 116 ? 20.301 13.224 1.138 1.00 33.47 116 ALA A C 1
ATOM 917 O O . ALA A 1 116 ? 20.935 13.126 0.082 1.00 33.47 116 ALA A O 1
ATOM 918 N N . LYS A 1 117 ? 20.539 12.496 2.230 1.00 32.78 117 LYS A N 1
ATOM 919 C CA . LYS A 1 117 ? 21.514 11.416 2.363 1.00 32.78 117 LYS A CA 1
ATOM 920 C C . LYS A 1 117 ? 21.064 10.211 1.524 1.00 32.78 117 LYS A C 1
ATOM 922 O O . LYS A 1 117 ? 19.887 9.876 1.455 1.00 32.78 117 LYS A O 1
ATOM 927 N N . GLU A 1 118 ? 22.044 9.636 0.851 1.00 39.41 118 GLU A N 1
ATOM 928 C CA . GLU A 1 118 ? 22.063 8.475 -0.040 1.00 39.41 118 GLU A CA 1
ATOM 929 C C . GLU A 1 118 ? 20.961 7.409 0.193 1.00 39.41 118 GLU A C 1
ATOM 931 O O . GLU A 1 118 ? 20.983 6.659 1.167 1.00 39.41 118 GLU A O 1
ATOM 936 N N . ARG A 1 119 ? 19.998 7.300 -0.739 1.00 33.38 119 ARG A N 1
ATOM 937 C CA . ARG A 1 119 ? 19.076 6.154 -0.878 1.00 33.38 119 ARG A CA 1
ATOM 938 C C . ARG A 1 119 ? 18.976 5.749 -2.351 1.00 33.38 119 ARG A C 1
ATOM 940 O O . ARG A 1 119 ? 18.932 6.595 -3.241 1.00 33.38 119 ARG A O 1
ATOM 947 N N . LYS A 1 120 ? 18.993 4.436 -2.605 1.00 35.28 120 LYS A N 1
ATOM 948 C CA . LYS A 1 120 ? 18.969 3.819 -3.941 1.00 35.28 120 LYS A CA 1
ATOM 949 C C . LYS A 1 120 ? 17.788 4.355 -4.778 1.00 35.28 120 LYS A C 1
ATOM 951 O O . LYS A 1 120 ? 16.641 4.214 -4.381 1.00 35.28 120 LYS A O 1
ATOM 956 N N . LYS A 1 121 ? 18.141 4.952 -5.924 1.00 40.50 121 LYS A N 1
ATOM 957 C CA . LYS A 1 121 ? 17.341 5.572 -7.004 1.00 40.50 121 LYS A CA 1
ATOM 958 C C . LYS A 1 121 ? 15.872 5.105 -7.130 1.00 40.50 121 LYS A C 1
ATOM 960 O O . LYS A 1 121 ? 15.636 3.979 -7.567 1.00 40.50 121 LYS A O 1
ATOM 965 N N . SER A 1 122 ? 14.933 6.025 -6.888 1.00 37.84 122 SER A N 1
ATOM 966 C CA . SER A 1 122 ? 13.604 6.057 -7.526 1.00 37.84 122 SER A CA 1
ATOM 967 C C . SER A 1 122 ? 13.616 7.118 -8.636 1.00 37.84 122 SER A C 1
ATOM 969 O O . SER A 1 122 ? 14.200 8.192 -8.468 1.00 37.84 122 SER A O 1
ATOM 971 N N . SER A 1 123 ? 13.019 6.799 -9.784 1.00 42.12 123 SER A N 1
ATOM 972 C CA . SER A 1 123 ? 12.772 7.729 -10.896 1.00 42.12 123 SER A CA 1
ATOM 973 C C . SER A 1 123 ? 11.279 7.965 -10.992 1.00 42.12 123 SER A C 1
ATOM 975 O O . SER A 1 123 ? 10.525 7.009 -10.823 1.00 42.12 123 SER A O 1
ATOM 977 N N . ALA A 1 124 ? 10.864 9.193 -11.271 1.00 45.56 124 ALA A N 1
ATOM 978 C CA . ALA A 1 124 ? 9.471 9.581 -11.129 1.00 45.56 124 ALA A CA 1
ATOM 979 C C . ALA A 1 124 ? 9.008 10.504 -12.269 1.00 45.56 124 ALA A C 1
ATOM 981 O O . ALA A 1 124 ? 9.817 10.948 -13.087 1.00 45.56 124 ALA A O 1
ATOM 982 N N . VAL A 1 125 ? 7.690 10.684 -12.388 1.00 45.22 125 VAL A N 1
ATOM 983 C CA . VAL A 1 125 ? 7.010 11.225 -13.589 1.00 45.22 125 VAL A CA 1
ATOM 984 C C . VAL A 1 125 ? 7.098 12.768 -13.659 1.00 45.22 125 VAL A C 1
ATOM 986 O O . VAL A 1 125 ? 7.633 13.367 -12.752 1.00 45.22 125 VAL A O 1
ATOM 989 N N . SER A 1 126 ? 6.659 13.434 -14.732 1.00 38.00 126 SER A N 1
ATOM 990 C CA . SER A 1 126 ? 6.771 14.891 -15.012 1.00 38.00 126 SER A CA 1
ATOM 991 C C . SER A 1 126 ? 5.436 15.679 -14.887 1.00 38.00 126 SER A C 1
ATOM 993 O O . SER A 1 126 ? 4.373 15.075 -15.009 1.00 38.00 126 SER A O 1
ATOM 995 N N . ARG A 1 127 ? 5.478 17.024 -14.742 1.00 28.78 127 ARG A N 1
ATOM 996 C CA . ARG A 1 127 ? 4.372 18.013 -14.665 1.00 28.78 127 ARG A CA 1
ATOM 997 C C . ARG A 1 127 ? 4.885 19.362 -15.195 1.00 28.78 127 ARG A C 1
ATOM 999 O O . ARG A 1 127 ? 5.663 20.034 -14.535 1.00 28.78 127 ARG A O 1
ATOM 1006 N N . SER A 1 128 ? 4.438 19.810 -16.364 1.00 35.16 128 SER A N 1
ATOM 1007 C CA . SER A 1 128 ? 4.884 21.093 -16.937 1.00 35.16 128 SER A CA 1
ATOM 1008 C C . SER A 1 128 ? 3.776 22.150 -16.942 1.00 35.16 128 SER A C 1
ATOM 1010 O O . SER A 1 128 ? 2.673 21.888 -17.423 1.00 35.16 128 SER A O 1
ATOM 1012 N N . LEU A 1 129 ? 4.097 23.351 -16.446 1.00 31.69 129 LEU A N 1
ATOM 1013 C CA . LEU A 1 129 ? 3.346 24.592 -16.674 1.00 31.69 129 LEU A CA 1
ATOM 1014 C C . LEU A 1 129 ? 3.486 25.027 -18.153 1.00 31.69 129 LEU A C 1
ATOM 1016 O O . LEU A 1 129 ? 4.560 24.905 -18.735 1.00 31.69 129 LEU A O 1
ATOM 1020 N N . THR A 1 130 ? 2.358 25.467 -18.719 1.00 30.59 130 THR A N 1
ATOM 1021 C CA . THR A 1 130 ? 2.032 26.000 -20.071 1.00 30.59 130 THR A CA 1
ATOM 1022 C C . THR A 1 130 ? 3.167 26.729 -20.815 1.00 30.59 130 THR A C 1
ATOM 1024 O O . THR A 1 130 ? 3.896 27.481 -20.184 1.00 30.59 130 THR A O 1
ATOM 1027 N N . VAL A 1 131 ? 3.378 26.579 -22.137 1.00 30.03 131 VAL A N 1
ATOM 1028 C CA . VAL A 1 131 ? 2.519 26.992 -23.282 1.00 30.03 131 VAL A CA 1
ATOM 1029 C C . VAL A 1 131 ? 2.808 26.154 -24.563 1.00 30.03 131 VAL A C 1
ATOM 1031 O O . VAL A 1 131 ? 3.930 25.715 -24.782 1.00 30.03 131 VAL A O 1
ATOM 1034 N N . ASN A 1 132 ? 1.766 25.907 -25.373 1.00 28.47 132 ASN A N 1
ATOM 1035 C CA . ASN A 1 132 ? 1.676 25.048 -26.589 1.00 28.47 132 ASN A CA 1
ATOM 1036 C C . ASN A 1 132 ? 2.428 25.620 -27.832 1.00 28.47 132 ASN A C 1
ATOM 1038 O O . ASN A 1 132 ? 2.679 26.823 -27.802 1.00 28.47 132 ASN A O 1
ATOM 1042 N N . PRO A 1 133 ? 2.708 24.859 -28.940 1.00 43.47 133 PRO A N 1
ATOM 1043 C CA . PRO A 1 133 ? 1.850 23.793 -29.508 1.00 43.47 133 PRO A CA 1
ATOM 1044 C C . PRO A 1 133 ? 2.506 22.492 -30.076 1.00 43.47 133 PRO A C 1
ATOM 1046 O O . PRO A 1 133 ? 3.550 22.525 -30.711 1.00 43.47 133 PRO A O 1
ATOM 1049 N N . LEU A 1 134 ? 1.759 21.372 -29.931 1.00 30.70 134 LEU A N 1
ATOM 1050 C CA . LEU A 1 134 ? 1.806 20.061 -30.650 1.00 30.70 134 LEU A CA 1
ATOM 1051 C C . LEU A 1 134 ? 2.968 19.063 -30.365 1.00 30.70 134 LEU A C 1
ATOM 1053 O O . LEU A 1 134 ? 4.100 19.472 -30.154 1.00 30.70 134 LEU A O 1
ATOM 1057 N N . PRO A 1 135 ? 2.754 17.727 -30.464 1.00 36.34 135 PRO A N 1
ATOM 1058 C CA . PRO A 1 135 ? 1.729 16.885 -29.857 1.00 36.34 135 PRO A CA 1
ATOM 1059 C C . PRO A 1 135 ? 2.398 15.841 -28.927 1.00 36.34 135 PRO A C 1
ATOM 1061 O O . PRO A 1 135 ? 2.445 14.657 -29.226 1.00 36.34 135 PRO A O 1
ATOM 1064 N N . THR A 1 136 ? 2.929 16.252 -27.777 1.00 31.20 136 THR A N 1
ATOM 1065 C CA . THR A 1 136 ? 3.424 15.324 -26.726 1.00 31.20 136 THR A CA 1
ATOM 1066 C C . THR A 1 136 ? 2.570 15.387 -25.461 1.00 31.20 136 THR A C 1
ATOM 1068 O O . THR A 1 136 ? 3.000 15.063 -24.354 1.00 31.20 136 THR A O 1
ATOM 1071 N N . ARG A 1 137 ? 1.312 15.814 -25.629 1.00 37.12 137 ARG A N 1
ATOM 1072 C CA . ARG A 1 137 ? 0.336 15.938 -24.548 1.00 37.12 137 ARG A CA 1
ATOM 1073 C C . ARG A 1 137 ? 0.144 14.599 -23.816 1.00 37.12 137 ARG A C 1
ATOM 1075 O O . ARG A 1 137 ? 0.217 13.518 -24.389 1.00 37.12 137 ARG A O 1
ATOM 1082 N N . VAL A 1 138 ? -0.299 14.731 -22.569 1.00 40.16 138 VAL A N 1
ATOM 1083 C CA . VAL A 1 138 ? -1.046 13.728 -21.796 1.00 40.16 138 VAL A CA 1
ATOM 1084 C C . VAL A 1 138 ? -0.206 12.738 -20.974 1.00 40.16 138 VAL A C 1
ATOM 1086 O O . VAL A 1 138 ? -0.206 11.550 -21.264 1.00 40.16 138 VAL A O 1
ATOM 1089 N N . TRP A 1 139 ? 0.420 13.174 -19.876 1.00 46.41 139 TRP A N 1
ATOM 1090 C CA . TRP A 1 139 ? 0.827 12.234 -18.807 1.00 46.41 139 TRP A CA 1
ATOM 1091 C C . TRP A 1 139 ? 0.507 12.736 -17.390 1.00 46.41 139 TRP A C 1
ATOM 1093 O O . TRP A 1 139 ? -0.056 11.977 -16.606 1.00 46.41 139 TRP A O 1
ATOM 1103 N N . ALA A 1 140 ? 0.704 14.028 -17.093 1.00 38.59 140 ALA A N 1
ATOM 1104 C CA . ALA A 1 140 ? 0.541 14.643 -15.758 1.00 38.59 140 ALA A CA 1
ATOM 1105 C C . ALA A 1 140 ? -0.907 14.770 -15.210 1.00 38.59 140 ALA A C 1
ATOM 1107 O O . ALA A 1 140 ? -1.183 15.576 -14.328 1.00 38.59 140 ALA A O 1
ATOM 1108 N N . GLY A 1 141 ? -1.834 13.975 -15.730 1.00 49.91 141 GLY A N 1
ATOM 1109 C CA . GLY A 1 141 ? -3.215 13.872 -15.259 1.00 49.91 141 GLY A CA 1
ATOM 1110 C C . GLY A 1 141 ? -3.846 12.525 -15.586 1.00 49.91 141 GLY A C 1
ATOM 1111 O O . GLY A 1 141 ? -4.956 12.271 -15.152 1.00 49.91 141 GLY A O 1
ATOM 1112 N N . LYS A 1 142 ? -3.152 11.633 -16.312 1.00 59.88 142 LYS A N 1
ATOM 1113 C CA . LYS A 1 142 ? -3.716 10.334 -16.697 1.00 59.88 142 LYS A CA 1
ATOM 1114 C C . LYS A 1 142 ? -4.017 9.477 -15.481 1.00 59.88 142 LYS A C 1
ATOM 1116 O O . LYS A 1 142 ? -5.115 8.958 -15.406 1.00 59.88 142 LYS A O 1
ATOM 1121 N N . ILE A 1 143 ? -3.082 9.383 -14.535 1.00 64.06 143 ILE A N 1
ATOM 1122 C CA . ILE A 1 143 ? -3.250 8.532 -13.353 1.00 64.06 143 ILE A CA 1
ATOM 1123 C C . ILE A 1 143 ? -4.377 9.055 -12.446 1.00 64.06 143 ILE A C 1
ATOM 1125 O O . ILE A 1 143 ? -5.332 8.312 -12.230 1.00 64.06 143 ILE A O 1
ATOM 1129 N N . PRO A 1 144 ? -4.360 10.327 -11.985 1.00 64.19 144 PRO A N 1
ATOM 1130 C CA . PRO A 1 144 ? -5.469 10.847 -11.191 1.00 64.19 144 PRO A CA 1
ATOM 1131 C C . PRO A 1 144 ? -6.799 10.819 -11.949 1.00 64.19 144 PRO A C 1
ATOM 1133 O O . PRO A 1 144 ? -7.794 10.375 -11.392 1.00 64.19 144 PRO A O 1
ATOM 1136 N N . ASN A 1 145 ? -6.838 11.228 -13.225 1.00 70.25 145 ASN A N 1
ATOM 1137 C CA . ASN A 1 145 ? -8.093 11.265 -13.982 1.00 70.25 145 ASN A CA 1
ATOM 1138 C C . ASN A 1 145 ? -8.637 9.862 -14.263 1.00 70.25 145 ASN A C 1
ATOM 1140 O O . ASN A 1 145 ? -9.844 9.673 -14.182 1.00 70.25 145 ASN A O 1
ATOM 1144 N N . ALA A 1 146 ? -7.781 8.887 -14.581 1.00 70.38 146 ALA A N 1
ATOM 1145 C CA . ALA A 1 146 ? -8.202 7.503 -14.785 1.00 70.38 146 ALA A CA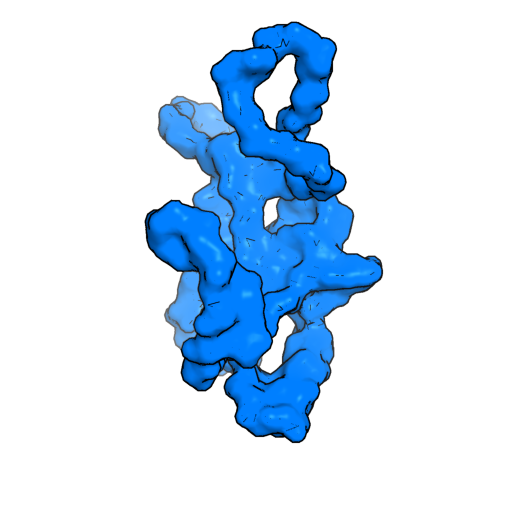 1
ATOM 1146 C C . ALA A 1 146 ? -8.727 6.897 -13.482 1.00 70.38 146 ALA A C 1
ATOM 1148 O O . ALA A 1 146 ? -9.789 6.282 -13.499 1.00 70.38 146 ALA A O 1
ATOM 1149 N N . TRP A 1 147 ? -8.047 7.152 -12.360 1.00 73.06 147 TRP A N 1
ATOM 1150 C CA . TRP A 1 147 ? -8.495 6.739 -11.033 1.00 73.06 147 TRP A CA 1
ATOM 1151 C C . TRP A 1 147 ? -9.854 7.345 -10.664 1.00 73.06 147 TRP A C 1
ATOM 1153 O O . TRP A 1 147 ? -10.787 6.614 -10.338 1.00 73.06 147 TRP A O 1
ATOM 1163 N N . PHE A 1 148 ? -10.002 8.670 -10.768 1.00 75.56 148 PHE A N 1
ATOM 1164 C CA . PHE A 1 148 ? -11.269 9.346 -10.478 1.00 75.56 148 PHE A CA 1
ATOM 1165 C C . PHE A 1 148 ? -12.384 8.893 -11.423 1.00 75.56 148 PHE A C 1
ATOM 1167 O O . PHE A 1 148 ? -13.506 8.670 -10.977 1.00 75.56 148 PHE A O 1
ATOM 1174 N N . ALA A 1 149 ? -12.084 8.708 -12.711 1.00 73.88 149 ALA A N 1
ATOM 1175 C CA . ALA A 1 149 ? -13.046 8.183 -13.671 1.00 73.88 149 ALA A CA 1
ATOM 1176 C C . ALA A 1 149 ? -13.461 6.747 -13.329 1.00 73.88 149 ALA A C 1
ATOM 1178 O O . ALA A 1 149 ? -14.639 6.428 -13.425 1.00 73.88 149 ALA A O 1
ATOM 1179 N N . ALA A 1 150 ? -12.529 5.886 -12.911 1.00 73.94 150 ALA A N 1
ATOM 1180 C CA . ALA A 1 150 ? -12.833 4.516 -12.509 1.00 73.94 150 ALA A CA 1
ATOM 1181 C C . ALA A 1 150 ? -13.702 4.472 -11.244 1.00 73.94 150 ALA A C 1
ATOM 1183 O O . ALA A 1 150 ? -14.691 3.751 -11.229 1.00 73.94 150 ALA A O 1
ATOM 1184 N N . LYS A 1 151 ? -13.392 5.284 -10.224 1.00 74.19 151 LYS A N 1
ATOM 1185 C CA . LYS A 1 151 ? -14.180 5.353 -8.980 1.00 74.19 151 LYS A CA 1
ATOM 1186 C C . LYS A 1 151 ? -15.580 5.942 -9.161 1.00 74.19 151 LYS A C 1
ATOM 1188 O O . LYS A 1 151 ? -16.492 5.516 -8.466 1.00 74.19 151 LYS A O 1
ATOM 1193 N N . ASN A 1 152 ? -15.747 6.909 -10.064 1.00 75.31 152 ASN A N 1
ATOM 1194 C CA . ASN A 1 152 ? -17.023 7.605 -10.275 1.00 75.31 152 ASN A CA 1
ATOM 1195 C C . ASN A 1 152 ? -17.844 7.045 -11.449 1.00 75.31 152 ASN A C 1
ATOM 1197 O O . ASN A 1 152 ? -18.893 7.600 -11.775 1.00 75.31 152 ASN A O 1
ATOM 1201 N N . SER A 1 153 ? -17.370 5.992 -12.120 1.00 66.06 153 SER A N 1
ATOM 1202 C CA . SER A 1 153 ? -18.162 5.328 -13.156 1.00 66.06 153 SER A CA 1
ATOM 1203 C C . SER A 1 153 ? -19.300 4.549 -12.492 1.00 66.06 153 SER A C 1
ATOM 1205 O O . SER A 1 153 ? -19.029 3.810 -11.545 1.00 66.06 153 SER A O 1
ATOM 1207 N N . PRO A 1 154 ? -20.557 4.677 -12.959 1.00 54.50 154 PRO A N 1
ATOM 1208 C CA . PRO A 1 154 ? -21.628 3.818 -12.480 1.00 54.50 154 PRO A CA 1
ATOM 1209 C C . PRO A 1 154 ? -21.238 2.366 -12.765 1.00 54.50 154 PRO A C 1
ATOM 1211 O O . PRO A 1 154 ? -20.881 2.036 -13.900 1.00 54.50 154 PRO A O 1
ATOM 1214 N N . LEU A 1 155 ? -21.253 1.532 -11.721 1.00 54.91 155 LEU A N 1
ATOM 1215 C CA . LEU A 1 155 ? -21.106 0.085 -11.856 1.00 54.91 155 LEU A CA 1
ATOM 1216 C C . LEU A 1 155 ? -22.156 -0.374 -12.876 1.00 54.91 155 LEU A C 1
ATOM 1218 O O . LEU A 1 155 ? -23.337 -0.056 -12.721 1.00 54.91 155 LEU A O 1
ATOM 1222 N N . ARG A 1 156 ? -21.699 -0.995 -13.966 1.00 43.41 156 ARG A N 1
ATOM 1223 C CA . ARG A 1 156 ? -22.587 -1.550 -14.991 1.00 43.41 156 ARG A CA 1
ATOM 1224 C C . ARG A 1 156 ? -23.277 -2.801 -14.481 1.00 43.41 156 ARG A C 1
ATOM 1226 O O . ARG A 1 156 ? -22.601 -3.573 -13.770 1.00 43.41 156 ARG A O 1
#

pLDDT: mean 74.64, std 22.96, range [28.47, 96.25]

Nearest PDB structures (foldseek):
  4ucg-assembly1_B  TM=9.176E-01  e=3.598E-11  Neisseria meningitidis
  5dcd-assembly1_B  TM=9.166E-01  e=4.386E-11  Neisseria meningitidis MC58
  5czs-assembly1_B  TM=9.175E-01  e=6.100E-11  Neisseria meningitidis MC58
  8e0z-assembly1_B  TM=8.860E-01  e=3.598E-11  Escherichia coli K-12
  5d03-assembly1_A  TM=8.773E-01  e=1.754E-10  Neisseria meningitidis MC58

Secondary structure (DSSP, 8-state):
-EEEE-TTS-EEEE-----TT--EEE--SSS---SHHHHHHHHHHHHHTT----EEEESSTTTTTT-GGGHHHHHHHHHHHHHTT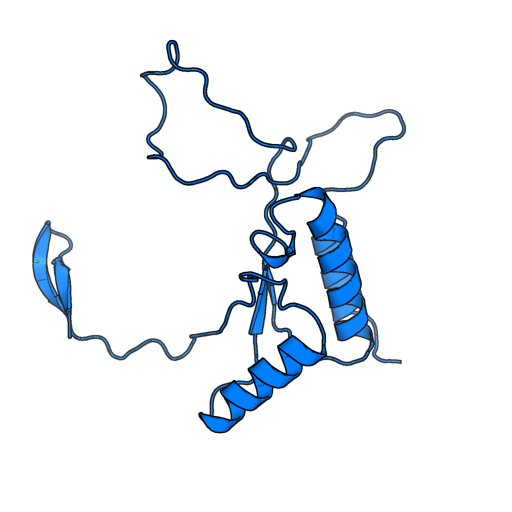--SEEEEE--B-SSSB-----SSS-TTS----------BB--------SS---STTHHHHHHHHHHHSPP-

Foldseek 3Di:
DDWDADPVGDIDDDDDPDDLPDAEEQQADCARQLAPVSLVVQLVVCVVVVHPLAHEYELFDRVQPLPQVSSVVSLVRNLVCLLVPDPSYPYYHFFEEAAWFDDDDDPDDPPDDDDDDDDPDRTHHHRHDDDDDDDPDDDPCCNVVSVVCSNPPPRD

Solvent-accessible surface area (backbone atoms only — not comparable to full-atom values): 9693 Å² total; per-residue (Å²): 116,49,80,45,63,46,99,86,66,48,82,38,82,45,78,74,92,75,73,92,85,71,70,54,70,40,37,36,59,99,53,56,42,76,49,72,69,48,48,49,55,50,33,52,55,27,50,78,68,76,41,77,54,47,32,27,42,30,28,38,61,25,44,19,71,67,36,54,77,41,29,54,59,48,44,52,52,50,30,48,45,37,56,74,64,53,74,40,67,72,46,76,42,76,59,72,40,58,57,64,54,64,87,78,84,72,93,82,86,65,95,82,68,85,92,77,82,92,71,88,84,78,43,29,34,36,44,78,85,87,84,87,86,87,89,82,78,86,62,75,51,51,61,64,51,46,46,53,50,29,73,70,47,78,79,125